Protein AF-0000000079268166 (afdb_homodimer)

pLDDT: mean 86.8, std 21.68, range [22.47, 98.69]

Foldseek 3Di:
DPPPPPPPPVVVCVVCVVLLVVVLVVVCVVCVVCNPVVVVSVVVCVVCSVVVVVVVVVVVVVVVVVVVVVD/DPPPPPPPPVVVCVVCVVLLVVVLVVVCVVCVVCNPVVVVSVVVCVVCSVVVVVVVVVVVVVVVVVVVVVD

Organism: Prunus dulcis (NCBI:txid3755)

Solvent-accessible surface area (backbone atoms only — not comparable to full-atom values): 8369 Å² total; per-residue (Å²): 133,75,75,70,66,70,78,83,68,60,75,48,46,65,68,28,49,63,55,53,54,51,51,52,52,49,48,36,69,73,40,61,90,48,61,85,40,63,69,58,50,51,52,51,43,71,74,41,44,69,64,50,49,54,50,51,52,53,52,52,50,51,51,35,53,53,34,54,76,71,108,134,76,74,70,66,70,78,84,69,59,73,48,48,65,66,30,49,64,55,53,53,51,50,53,51,50,50,36,68,74,39,62,90,47,61,83,40,62,68,59,50,51,53,51,42,72,75,41,45,67,64,50,48,54,49,51,52,52,52,52,50,52,52,36,53,52,35,53,75,70,106

Sequence (142 aa):
MGVSKPLSGCTNTEEVLPYIEQHMIHIKTAYPKFRKRTKWLQDKHNSTFIQWLRFKFKVNLRKTIMAYQKIMGVSKPLSGCTNTEEVLPYIEQHMIHIKTAYPKFRKRTKWLQDKHNSTFIQWLRFKFKVNLRKTIMAYQKI

Radius of gyration: 20.71 Å; Cα contacts (8 Å, |Δi|>4): 64; chains: 2; bounding box: 23×60×79 Å

Structure (mmCIF, N/CA/C/O backbone):
data_AF-0000000079268166-model_v1
#
loop_
_entity.id
_entity.type
_entity.pdbx_description
1 polymer Transposase
#
loop_
_atom_site.group_PDB
_atom_site.id
_atom_site.type_symbol
_atom_site.label_atom_id
_atom_site.label_alt_id
_atom_site.label_comp_id
_atom_site.label_asym_id
_atom_site.label_entity_id
_atom_site.label_seq_id
_atom_site.pdbx_PDB_ins_code
_atom_site.Cartn_x
_atom_site.Cartn_y
_atom_site.Cartn_z
_atom_site.occupancy
_atom_site.B_iso_or_equiv
_atom_site.auth_seq_id
_atom_site.auth_comp_id
_atom_site.auth_asym_id
_atom_site.auth_atom_id
_atom_site.pdbx_PDB_model_num
ATOM 1 N N . MET A 1 1 ? -3.932 -2.271 -42.031 1 22.84 1 MET A N 1
ATOM 2 C CA . MET A 1 1 ? -4.637 -2.461 -40.75 1 22.84 1 MET A CA 1
ATOM 3 C C . MET A 1 1 ? -3.686 -2.316 -39.562 1 22.84 1 MET A C 1
ATOM 5 O O . MET A 1 1 ? -2.709 -3.061 -39.469 1 22.84 1 MET A O 1
ATOM 9 N N . GLY A 1 2 ? -3.355 -1.126 -39.281 1 28.89 2 GLY A N 1
ATOM 10 C CA . GLY A 1 2 ? -2.307 -0.657 -38.375 1 28.89 2 GLY A CA 1
ATOM 11 C C . GLY A 1 2 ? -2.492 -1.117 -36.938 1 28.89 2 GLY A C 1
ATOM 12 O O . GLY A 1 2 ? -3.529 -0.858 -36.344 1 28.89 2 GLY A O 1
ATOM 13 N N . VAL A 1 3 ? -2.113 -2.342 -36.656 1 36.12 3 VAL A N 1
ATOM 14 C CA . VAL A 1 3 ? -2.127 -2.771 -35.25 1 36.12 3 VAL A CA 1
ATOM 15 C C . VAL A 1 3 ? -1.621 -1.642 -34.375 1 36.12 3 VAL A C 1
ATOM 17 O O . VAL A 1 3 ? -0.631 -0.98 -34.688 1 36.12 3 VAL A O 1
ATOM 20 N N . SER A 1 4 ? -2.498 -0.637 -34.156 1 32.31 4 SER A N 1
ATOM 21 C CA . SER A 1 4 ? -2.137 0.382 -33.156 1 32.31 4 SER A CA 1
ATOM 22 C C . SER A 1 4 ? -1.311 -0.211 -32.031 1 32.31 4 SER A C 1
ATOM 24 O O . SER A 1 4 ? -1.688 -1.23 -31.453 1 32.31 4 SER A O 1
ATOM 26 N N . LYS A 1 5 ? -0.014 -0.253 -32.219 1 35.94 5 LYS A N 1
ATOM 27 C CA . LYS A 1 5 ? 0.89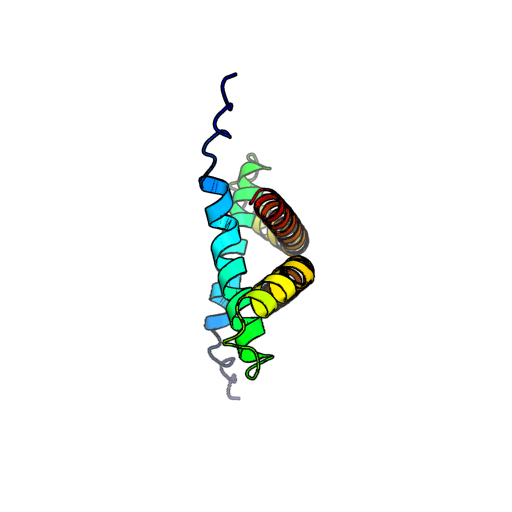5 -0.611 -31.125 1 35.94 5 LYS A CA 1
ATOM 28 C C . LYS A 1 5 ? 0.349 -0.15 -29.781 1 35.94 5 LYS A C 1
ATOM 30 O O . LYS A 1 5 ? -0.061 1.004 -29.641 1 35.94 5 LYS A O 1
ATOM 35 N N . PRO A 1 6 ? -0.385 -1.068 -29.047 1 40.97 6 PRO A N 1
ATOM 36 C CA . PRO A 1 6 ? -0.751 -0.482 -27.75 1 40.97 6 PRO A CA 1
ATOM 37 C C . PRO A 1 6 ? 0.258 0.558 -27.266 1 40.97 6 PRO A C 1
ATOM 39 O O . PRO A 1 6 ? 1.435 0.497 -27.641 1 40.97 6 PRO A O 1
ATOM 42 N N . LEU A 1 7 ? -0.022 1.842 -27.234 1 39.19 7 LEU A N 1
ATOM 43 C CA . LEU A 1 7 ? 0.763 2.838 -26.516 1 39.19 7 LEU A CA 1
ATOM 44 C C . LEU A 1 7 ? 1.718 2.168 -25.531 1 39.19 7 LEU A C 1
ATOM 46 O O . LEU A 1 7 ? 1.326 1.249 -24.812 1 39.19 7 LEU A O 1
ATOM 50 N N . SER A 1 8 ? 2.885 1.877 -25.781 1 40.88 8 SER A N 1
ATOM 51 C CA . SER A 1 8 ? 4.035 1.305 -25.094 1 40.88 8 SER A CA 1
ATOM 52 C C . SER A 1 8 ? 4.051 1.704 -23.625 1 40.88 8 SER A C 1
ATOM 54 O O . SER A 1 8 ? 4.816 2.584 -23.219 1 40.88 8 SER A O 1
ATOM 56 N N . GLY A 1 9 ? 3.076 2.088 -22.906 1 41.94 9 GLY A N 1
ATOM 57 C CA . GLY A 1 9 ? 2.852 2.438 -21.516 1 41.94 9 GLY A CA 1
ATOM 58 C C . GLY A 1 9 ? 3.529 1.488 -20.547 1 41.94 9 GLY A C 1
ATOM 59 O O . GLY A 1 9 ? 2.881 0.605 -19.984 1 41.94 9 GLY A O 1
ATOM 60 N N . CYS A 1 10 ? 4.676 1.176 -20.609 1 49.53 10 CYS A N 1
ATOM 61 C CA . CYS A 1 10 ? 5.715 0.498 -19.844 1 49.53 10 CYS A CA 1
ATOM 62 C C . CYS A 1 10 ? 5.699 0.94 -18.391 1 49.53 10 CYS A C 1
ATOM 64 O O . CYS A 1 10 ? 6.031 0.159 -17.5 1 49.53 10 CYS A O 1
ATOM 66 N N . THR A 1 11 ? 5.355 2.184 -18.016 1 55.31 11 THR A N 1
ATOM 67 C CA . THR A 1 11 ? 5.441 2.809 -16.703 1 55.31 11 THR A CA 1
ATOM 68 C C . THR A 1 11 ? 4.52 2.109 -15.711 1 55.31 11 THR A C 1
ATOM 70 O O . THR A 1 11 ? 4.875 1.932 -14.539 1 55.31 11 THR A O 1
ATOM 73 N N . ASN A 1 12 ? 3.377 1.486 -16.203 1 63.22 12 ASN A N 1
ATOM 74 C CA . ASN A 1 12 ? 2.391 0.881 -15.32 1 63.22 12 ASN A CA 1
ATOM 75 C C . ASN A 1 12 ? 2.783 -0.542 -14.938 1 63.22 12 ASN A C 1
ATOM 77 O O . ASN A 1 12 ? 2.488 -0.993 -13.828 1 63.22 12 ASN A O 1
ATOM 81 N N . THR A 1 13 ? 3.582 -1.085 -15.773 1 75.88 13 THR A N 1
ATOM 82 C CA . THR A 1 13 ? 4.02 -2.441 -15.461 1 75.88 13 THR A CA 1
ATOM 83 C C . THR A 1 13 ? 5.008 -2.438 -14.297 1 75.88 13 THR A C 1
ATOM 85 O O . THR A 1 13 ? 5.039 -3.375 -13.5 1 75.88 13 THR A O 1
ATOM 88 N N . GLU A 1 14 ? 5.699 -1.373 -14.242 1 85.81 14 GLU A N 1
ATOM 89 C CA . GLU A 1 14 ? 6.715 -1.27 -13.195 1 85.81 14 GLU A CA 1
ATOM 90 C C . GLU A 1 14 ? 6.086 -1.291 -11.812 1 85.81 14 GLU A C 1
ATOM 92 O O . GLU A 1 14 ? 6.707 -1.743 -10.844 1 85.81 14 GLU A O 1
ATOM 97 N N . GLU A 1 15 ? 4.867 -0.908 -11.68 1 86.12 15 GLU A N 1
ATOM 98 C CA . GLU A 1 15 ? 4.164 -0.84 -10.406 1 86.12 15 GLU A CA 1
ATOM 99 C C . GLU A 1 15 ? 3.707 -2.223 -9.953 1 86.12 15 GLU A C 1
ATOM 101 O O . GLU A 1 15 ? 3.639 -2.498 -8.75 1 86.12 15 GLU A O 1
ATOM 106 N N . VAL A 1 16 ? 3.463 -3.074 -10.914 1 95.25 16 VAL A N 1
ATOM 107 C CA . VAL A 1 16 ? 2.809 -4.328 -10.555 1 95.25 16 VAL A CA 1
ATOM 108 C C . VAL A 1 16 ? 3.824 -5.469 -10.586 1 95.25 16 VAL A C 1
ATOM 110 O O . VAL A 1 16 ? 3.656 -6.473 -9.891 1 95.25 16 VAL A O 1
ATOM 113 N N . LEU A 1 17 ? 4.902 -5.352 -11.273 1 95.44 17 LEU A N 1
ATOM 114 C CA . LEU A 1 17 ? 5.863 -6.422 -11.508 1 95.44 17 LEU A CA 1
ATOM 115 C C . LEU A 1 17 ? 6.395 -6.98 -10.188 1 95.44 17 LEU A C 1
ATOM 117 O O . LEU A 1 17 ? 6.449 -8.195 -10.008 1 95.44 17 LEU A O 1
ATOM 121 N N . PRO A 1 18 ? 6.75 -6.102 -9.242 1 96.06 18 PRO A N 1
ATOM 122 C CA . PRO A 1 18 ? 7.238 -6.648 -7.969 1 96.06 18 PRO A CA 1
ATOM 123 C C . PRO A 1 18 ? 6.203 -7.523 -7.27 1 96.06 18 PRO A C 1
ATOM 125 O O . PRO A 1 18 ? 6.562 -8.523 -6.633 1 96.06 18 PRO A O 1
ATOM 128 N N . TYR A 1 19 ? 5.039 -7.184 -7.414 1 97.19 19 TYR A N 1
ATOM 129 C CA . TYR A 1 19 ? 3.992 -7.953 -6.75 1 97.19 19 TYR A CA 1
ATOM 130 C C . TYR A 1 19 ? 3.764 -9.281 -7.461 1 97.19 19 TYR A C 1
ATOM 132 O O . TYR A 1 19 ? 3.467 -10.297 -6.816 1 97.19 19 TYR A O 1
ATOM 140 N N . ILE A 1 20 ? 3.891 -9.305 -8.734 1 97.5 20 ILE A N 1
ATOM 141 C CA . ILE A 1 20 ? 3.805 -10.547 -9.492 1 97.5 20 ILE A CA 1
ATOM 142 C C . ILE A 1 20 ? 4.91 -11.5 -9.039 1 97.5 20 ILE A C 1
ATOM 144 O O . ILE A 1 20 ? 4.648 -12.672 -8.758 1 97.5 20 ILE A O 1
ATOM 148 N N . GLU A 1 21 ? 6.039 -11.039 -8.922 1 97.62 21 GLU A N 1
ATOM 149 C CA . GLU A 1 21 ? 7.18 -11.852 -8.508 1 97.62 21 GLU A CA 1
ATOM 150 C C . GLU A 1 21 ? 6.996 -12.383 -7.086 1 97.62 21 GLU A C 1
ATOM 152 O O . GLU A 1 21 ? 7.227 -13.562 -6.824 1 97.62 21 GLU A O 1
ATOM 157 N N . GLN A 1 22 ? 6.547 -11.492 -6.207 1 98.19 22 GLN A N 1
ATOM 158 C CA . GLN A 1 22 ? 6.316 -11.891 -4.824 1 98.19 22 GLN A CA 1
ATOM 159 C C . GLN A 1 22 ? 5.25 -12.977 -4.734 1 98.19 22 GLN A C 1
ATOM 161 O O . GLN A 1 22 ? 5.383 -13.922 -3.951 1 98.19 22 GLN A O 1
ATOM 166 N N . HIS A 1 23 ? 4.188 -12.781 -5.492 1 98.56 23 HIS A N 1
ATOM 167 C CA . HIS A 1 23 ? 3.123 -13.773 -5.441 1 98.56 23 HIS A CA 1
ATOM 168 C C . HIS A 1 23 ? 3.592 -15.117 -5.988 1 98.56 23 HIS A C 1
ATOM 170 O O . HIS A 1 23 ? 3.252 -16.172 -5.441 1 98.56 23 HIS A O 1
ATOM 176 N N . MET A 1 24 ? 4.422 -15.141 -7.047 1 98.25 24 MET A N 1
ATOM 177 C CA . MET A 1 24 ? 4.98 -16.375 -7.586 1 98.25 24 MET A CA 1
ATOM 178 C C . MET A 1 24 ? 5.844 -17.094 -6.547 1 98.25 24 MET A C 1
ATOM 180 O O . MET A 1 24 ? 5.734 -18.297 -6.367 1 98.25 24 MET A O 1
ATOM 184 N N . ILE A 1 25 ? 6.664 -16.406 -5.844 1 98 25 ILE A N 1
ATOM 185 C CA . ILE A 1 25 ? 7.488 -16.969 -4.773 1 98 25 ILE A CA 1
ATOM 186 C C . ILE A 1 25 ? 6.59 -17.547 -3.688 1 98 25 ILE A C 1
ATOM 188 O O . ILE A 1 25 ? 6.852 -18.641 -3.182 1 98 25 ILE A O 1
ATOM 192 N N . HIS A 1 26 ? 5.559 -16.797 -3.34 1 98.38 26 HIS A N 1
ATOM 193 C CA . HIS A 1 26 ? 4.598 -17.25 -2.338 1 98.38 26 HIS A CA 1
ATOM 194 C C . HIS A 1 26 ? 3.986 -18.578 -2.729 1 98.38 26 HIS A C 1
ATOM 196 O O . HIS A 1 26 ? 3.916 -19.5 -1.907 1 98.38 26 HIS A O 1
ATOM 202 N N . ILE A 1 27 ? 3.545 -18.766 -3.982 1 98.56 27 ILE A N 1
ATOM 203 C CA . ILE A 1 27 ? 2.93 -20 -4.449 1 98.56 27 ILE A CA 1
ATOM 204 C C . ILE A 1 27 ? 3.943 -21.141 -4.371 1 98.56 27 ILE A C 1
ATOM 206 O O . ILE A 1 27 ? 3.643 -22.203 -3.844 1 98.56 27 ILE A O 1
ATOM 210 N N . LYS A 1 28 ? 5.172 -20.922 -4.82 1 98.19 28 LYS A N 1
ATOM 211 C CA . LYS A 1 28 ? 6.207 -21.953 -4.844 1 98.19 28 LYS A CA 1
ATOM 212 C C . LYS A 1 28 ? 6.574 -22.391 -3.43 1 98.19 28 LYS A C 1
ATOM 214 O O . LYS A 1 28 ? 6.898 -23.562 -3.205 1 98.19 28 LYS A O 1
ATOM 219 N N . THR A 1 29 ? 6.539 -21.484 -2.508 1 98 29 THR A N 1
ATOM 220 C CA . THR A 1 29 ? 6.84 -21.797 -1.112 1 98 29 THR A CA 1
ATOM 221 C C . THR A 1 29 ? 5.691 -22.562 -0.464 1 98 29 THR A C 1
ATOM 223 O O . THR A 1 29 ? 5.922 -23.484 0.311 1 98 29 THR A O 1
ATOM 226 N N . ALA A 1 30 ? 4.441 -22.203 -0.889 1 97.81 30 ALA A N 1
ATOM 227 C CA . ALA A 1 30 ? 3.254 -22.812 -0.294 1 97.81 30 ALA A CA 1
ATOM 228 C C . ALA A 1 30 ? 2.992 -24.203 -0.877 1 97.81 30 ALA A C 1
ATOM 230 O O . ALA A 1 30 ? 2.414 -25.062 -0.211 1 97.81 30 ALA A O 1
ATOM 231 N N . TYR A 1 31 ? 3.34 -24.406 -2.074 1 97.81 31 TYR A N 1
ATOM 232 C CA . TYR A 1 31 ? 3.104 -25.656 -2.768 1 97.81 31 TYR A CA 1
ATOM 233 C C . TYR A 1 31 ? 4.398 -26.203 -3.359 1 97.81 31 TYR A C 1
ATOM 235 O O . TYR A 1 31 ? 4.535 -26.297 -4.582 1 97.81 31 TYR A O 1
ATOM 243 N N . PRO A 1 32 ? 5.289 -26.734 -2.521 1 97.75 32 PRO A N 1
ATOM 244 C CA . PRO A 1 32 ? 6.629 -27.125 -2.969 1 97.75 32 PRO A CA 1
ATOM 245 C C . PRO A 1 32 ? 6.605 -28.297 -3.938 1 97.75 32 PRO A C 1
ATOM 247 O O . PRO A 1 32 ? 7.484 -28.422 -4.793 1 97.75 32 PRO A O 1
ATOM 250 N N . LYS A 1 33 ? 5.656 -29.094 -3.879 1 97.88 33 LYS A N 1
ATOM 251 C CA . LYS A 1 33 ? 5.547 -30.266 -4.746 1 97.88 33 LYS A CA 1
ATOM 252 C C . LYS A 1 33 ? 5.266 -29.859 -6.188 1 97.88 33 LYS A C 1
ATOM 254 O O . LYS A 1 33 ? 5.539 -30.625 -7.117 1 97.88 33 LYS A O 1
ATOM 259 N N . PHE A 1 34 ? 4.754 -28.672 -6.359 1 97.81 34 PHE A N 1
ATOM 260 C CA . PHE A 1 34 ? 4.324 -28.25 -7.688 1 97.81 34 PHE A CA 1
ATOM 261 C C . PHE A 1 34 ? 5.262 -27.188 -8.242 1 97.81 34 PHE A C 1
ATOM 263 O O . PHE A 1 34 ? 4.973 -26.578 -9.273 1 97.81 34 PHE A O 1
ATOM 270 N N . ARG A 1 35 ? 6.363 -26.922 -7.641 1 96 35 ARG A N 1
ATOM 271 C CA . ARG A 1 35 ? 7.23 -25.781 -7.941 1 96 35 ARG A CA 1
ATOM 272 C C . ARG A 1 35 ? 7.84 -25.922 -9.336 1 96 35 ARG A C 1
ATOM 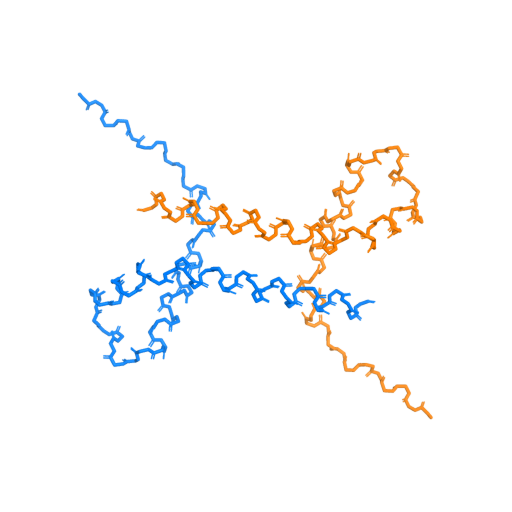274 O O . ARG A 1 35 ? 8.297 -24.922 -9.914 1 96 35 ARG A O 1
ATOM 281 N N . LYS A 1 36 ? 7.84 -27.156 -9.977 1 96.25 36 LYS A N 1
ATOM 282 C CA . LYS A 1 36 ? 8.422 -27.375 -11.297 1 96.25 36 LYS A CA 1
ATOM 283 C C . LYS A 1 36 ? 7.328 -27.484 -12.359 1 96.25 36 LYS A C 1
ATOM 285 O O . LYS A 1 36 ? 7.625 -27.594 -13.555 1 96.25 36 LYS A O 1
ATOM 290 N N . ARG A 1 37 ? 6.07 -27.406 -11.969 1 97.5 37 ARG A N 1
ATOM 291 C CA . ARG A 1 37 ? 4.941 -27.5 -12.891 1 97.5 37 ARG A CA 1
ATOM 292 C C . ARG A 1 37 ? 4.5 -26.125 -13.375 1 97.5 37 ARG A C 1
ATOM 294 O O . ARG A 1 37 ? 3.582 -25.531 -12.812 1 97.5 37 ARG A O 1
ATOM 301 N N . THR A 1 38 ? 5.008 -25.641 -14.422 1 96.31 38 THR A N 1
ATOM 302 C CA . THR A 1 38 ? 4.902 -24.281 -14.922 1 96.31 38 THR A CA 1
ATOM 303 C C . THR A 1 38 ? 3.449 -23.922 -15.211 1 96.31 38 THR A C 1
ATOM 305 O O . THR A 1 38 ? 2.977 -22.844 -14.82 1 96.31 38 THR A O 1
ATOM 308 N N . LYS A 1 39 ? 2.783 -24.797 -15.891 1 97.88 39 LYS A N 1
ATOM 309 C CA . LYS A 1 39 ? 1.396 -24.5 -16.234 1 97.88 39 LYS A CA 1
ATOM 310 C C . LYS A 1 39 ? 0.529 -24.391 -14.984 1 97.88 39 LYS A C 1
ATOM 312 O O . LYS A 1 39 ? -0.315 -23.5 -14.883 1 97.88 39 LYS A O 1
ATOM 317 N N . TRP A 1 40 ? 0.724 -25.281 -14.047 1 98.5 40 TRP A N 1
ATOM 318 C CA . TRP A 1 40 ? -0.017 -25.234 -12.797 1 98.5 40 TRP A CA 1
ATOM 319 C C . TRP A 1 40 ? 0.272 -23.922 -12.047 1 98.5 40 TRP A C 1
ATOM 321 O O . TRP A 1 40 ? -0.646 -23.281 -11.539 1 98.5 40 TRP A O 1
ATOM 331 N N . LEU A 1 41 ? 1.561 -23.578 -11.945 1 98.19 41 LEU A N 1
ATOM 332 C CA . LEU A 1 41 ? 1.976 -22.359 -11.258 1 98.19 41 LEU A CA 1
ATOM 333 C C . LEU A 1 41 ? 1.321 -21.125 -11.883 1 98.19 41 LEU A C 1
ATOM 335 O O . LEU A 1 41 ? 0.833 -20.25 -11.164 1 98.19 41 LEU A O 1
ATOM 339 N N . GLN A 1 42 ? 1.259 -21.062 -13.188 1 97.38 42 GLN A N 1
ATOM 340 C CA . GLN A 1 42 ? 0.667 -19.938 -13.891 1 97.38 42 GLN A CA 1
ATOM 341 C C . GLN A 1 42 ? -0.837 -19.859 -13.641 1 97.38 42 GLN A C 1
ATOM 343 O O . GLN A 1 42 ? -1.374 -18.781 -13.391 1 97.38 42 GLN A O 1
ATOM 348 N N . ASP A 1 43 ? -1.507 -21.016 -13.719 1 98.12 43 ASP A N 1
ATOM 349 C CA . ASP A 1 43 ? -2.943 -21.062 -13.469 1 98.12 43 ASP A CA 1
ATOM 350 C C . ASP A 1 43 ? -3.264 -20.656 -12.031 1 98.12 43 ASP A C 1
ATOM 352 O O . ASP A 1 43 ? -4.199 -19.875 -11.797 1 98.12 43 ASP A O 1
ATOM 356 N N . LYS A 1 44 ? -2.467 -21.188 -11.125 1 98.5 44 LYS A N 1
ATOM 357 C CA . LYS A 1 44 ? -2.648 -20.844 -9.719 1 98.5 44 LYS A CA 1
ATOM 358 C C . LYS A 1 44 ? -2.41 -19.344 -9.477 1 98.5 44 LYS A C 1
ATOM 360 O O . LYS A 1 44 ? -3.184 -18.703 -8.766 1 98.5 44 LYS A O 1
ATOM 365 N N . HIS A 1 45 ? -1.411 -18.797 -10.023 1 98.19 45 HIS A N 1
ATOM 366 C CA . HIS A 1 45 ? -1.121 -17.375 -9.945 1 98.19 45 HIS A CA 1
ATOM 367 C C . HIS A 1 45 ? -2.285 -16.547 -10.469 1 98.19 45 HIS A C 1
ATOM 369 O O . HIS A 1 45 ? -2.803 -15.672 -9.766 1 98.19 45 HIS A O 1
ATOM 375 N N . ASN A 1 46 ? -2.688 -16.828 -11.664 1 96.88 46 ASN A N 1
ATOM 376 C CA . ASN A 1 46 ? -3.73 -16.062 -12.336 1 96.88 46 ASN A CA 1
ATOM 377 C C . ASN A 1 46 ? -5.035 -16.078 -11.547 1 96.88 46 ASN A C 1
ATOM 379 O O . ASN A 1 46 ? -5.762 -15.078 -11.516 1 96.88 46 ASN A O 1
ATOM 383 N N . SER A 1 47 ? -5.277 -17.141 -10.914 1 97.9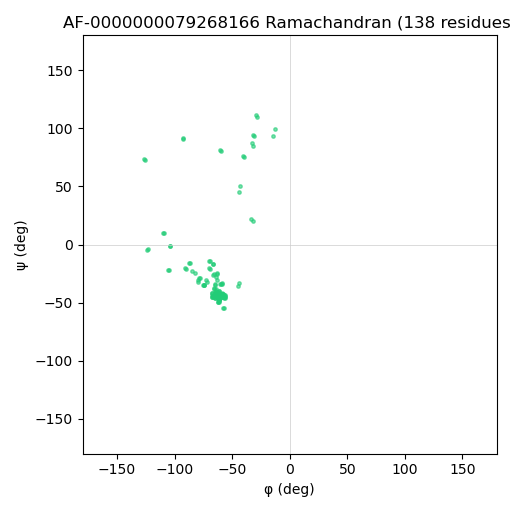4 47 SER A N 1
ATOM 384 C CA . SER A 1 47 ? -6.566 -17.281 -10.242 1 97.94 47 SER A CA 1
ATOM 385 C C . SER A 1 47 ? -6.531 -16.688 -8.844 1 97.94 47 SER A C 1
ATOM 387 O O . SER A 1 47 ? -7.578 -16.438 -8.242 1 97.94 47 SER A O 1
ATOM 389 N N . THR A 1 48 ? -5.309 -16.438 -8.297 1 98.56 48 THR A N 1
ATOM 390 C CA . THR A 1 48 ? -5.27 -16.062 -6.883 1 98.56 48 THR A CA 1
ATOM 391 C C . THR A 1 48 ? -4.574 -14.719 -6.695 1 98.56 48 THR A C 1
ATOM 393 O O . THR A 1 48 ? -4.617 -14.133 -5.609 1 98.56 48 THR A O 1
ATOM 396 N N . PHE A 1 49 ? -4.047 -14.125 -7.723 1 98.31 49 PHE A N 1
ATOM 397 C CA . PHE A 1 49 ? -3.184 -12.953 -7.602 1 98.31 49 PHE A CA 1
ATOM 398 C C . PHE A 1 49 ? -3.943 -11.781 -6.992 1 98.31 49 PHE A C 1
ATOM 400 O O . PHE A 1 49 ? -3.473 -11.156 -6.039 1 98.31 49 PHE A O 1
ATOM 407 N N . ILE A 1 50 ? -5.125 -11.477 -7.516 1 98.12 50 ILE A N 1
ATOM 408 C CA . ILE A 1 50 ? -5.859 -10.289 -7.086 1 98.12 50 ILE A CA 1
ATOM 409 C C . ILE A 1 50 ? -6.219 -10.406 -5.609 1 98.12 50 ILE A C 1
ATOM 411 O O . ILE A 1 50 ? -6.059 -9.453 -4.844 1 98.12 50 ILE A O 1
ATOM 415 N N . GLN A 1 51 ? -6.664 -11.594 -5.227 1 98.5 51 GLN A N 1
ATOM 416 C CA . GLN A 1 51 ? -7 -11.805 -3.822 1 98.5 51 GLN A CA 1
ATOM 417 C C . GLN A 1 51 ? -5.762 -11.688 -2.938 1 98.5 51 GLN A C 1
ATOM 419 O O . GLN A 1 51 ? -5.805 -11.07 -1.872 1 98.5 51 GLN A O 1
ATOM 424 N N . TRP A 1 52 ? -4.754 -12.211 -3.408 1 98.69 52 TRP A N 1
ATOM 425 C CA . TRP A 1 52 ? -3.5 -12.133 -2.67 1 98.69 52 TRP A CA 1
ATOM 426 C C . TRP A 1 52 ? -3.027 -10.688 -2.557 1 98.69 52 TRP A C 1
ATOM 428 O O . TRP A 1 52 ? -2.559 -10.258 -1.499 1 98.69 52 TRP A O 1
ATOM 438 N N . LEU A 1 53 ? -3.15 -9.977 -3.611 1 98.12 53 LEU A N 1
ATOM 439 C CA . LEU A 1 53 ? -2.752 -8.57 -3.621 1 98.12 53 LEU A CA 1
ATOM 440 C C . LEU A 1 53 ? -3.568 -7.77 -2.615 1 98.12 53 LEU A C 1
ATOM 442 O O . LEU A 1 53 ? -3.018 -6.957 -1.866 1 98.12 53 LEU A O 1
ATOM 446 N N . ARG A 1 54 ? -4.863 -7.926 -2.566 1 98.31 54 ARG A N 1
ATOM 447 C CA . ARG A 1 54 ? -5.734 -7.258 -1.609 1 98.31 54 ARG A CA 1
ATOM 448 C C . ARG A 1 54 ? -5.297 -7.539 -0.176 1 98.31 54 ARG A C 1
ATOM 450 O O . ARG A 1 54 ? -5.246 -6.629 0.654 1 98.31 54 ARG A O 1
ATOM 457 N N . PHE A 1 55 ? -5.023 -8.68 0.08 1 98.38 55 PHE A N 1
ATOM 458 C CA . PHE A 1 55 ? -4.582 -9.07 1.413 1 98.38 55 PHE A CA 1
ATOM 459 C C . PHE A 1 55 ? -3.246 -8.422 1.755 1 98.38 55 PHE A C 1
ATOM 461 O O . PHE A 1 55 ? -3.066 -7.906 2.857 1 98.38 55 PHE A O 1
ATOM 468 N N . LYS A 1 56 ? -2.381 -8.5 0.803 1 97.62 56 LYS A N 1
ATOM 469 C CA . LYS A 1 56 ? -1.067 -7.898 1.001 1 97.62 56 LYS A CA 1
ATOM 470 C C . LYS A 1 56 ? -1.193 -6.414 1.34 1 97.62 56 LYS A C 1
ATOM 472 O O . LYS A 1 56 ? -0.517 -5.918 2.244 1 97.62 56 LYS A O 1
ATOM 477 N N . PHE A 1 57 ? -2.041 -5.668 0.673 1 97.25 57 PHE A N 1
ATOM 478 C CA . PHE A 1 57 ? -2.252 -4.246 0.923 1 97.25 57 PHE A CA 1
ATOM 479 C C . PHE A 1 57 ? -2.9 -4.027 2.285 1 97.25 57 PHE A C 1
ATOM 481 O O . PHE A 1 57 ? -2.541 -3.094 3.006 1 97.25 57 PHE A O 1
ATOM 488 N N . LYS A 1 58 ? -3.84 -4.828 2.633 1 98.06 58 LYS A N 1
ATOM 489 C CA . LYS A 1 58 ? -4.508 -4.734 3.93 1 98.06 58 LYS A CA 1
ATOM 490 C C . LYS A 1 58 ? -3.512 -4.914 5.074 1 98.06 58 LYS A C 1
ATOM 492 O O . LYS A 1 58 ? -3.531 -4.152 6.043 1 98.06 58 LYS A O 1
ATOM 497 N N . VAL A 1 59 ? -2.607 -5.848 4.957 1 97.12 59 VAL A N 1
ATOM 498 C CA . VAL A 1 59 ? -1.61 -6.133 5.984 1 97.12 59 VAL A CA 1
ATOM 499 C C . VAL A 1 59 ? -0.632 -4.965 6.09 1 97.12 59 VAL A C 1
ATOM 501 O O . VAL A 1 59 ? -0.285 -4.535 7.195 1 97.12 59 VAL A O 1
ATOM 504 N N . ASN A 1 60 ? -0.185 -4.492 4.941 1 95.88 60 ASN A N 1
ATOM 505 C CA . ASN A 1 60 ? 0.745 -3.367 4.945 1 95.88 60 ASN A CA 1
ATOM 506 C C . ASN A 1 60 ? 0.12 -2.125 5.574 1 95.88 60 ASN A C 1
ATOM 508 O O . ASN A 1 60 ? 0.781 -1.405 6.324 1 95.88 60 ASN A O 1
ATOM 512 N N . LEU A 1 61 ? -1.16 -1.867 5.301 1 97.25 61 LEU A N 1
ATOM 513 C CA . LEU A 1 61 ? -1.875 -0.748 5.902 1 97.25 61 LEU A CA 1
ATOM 514 C C . LEU A 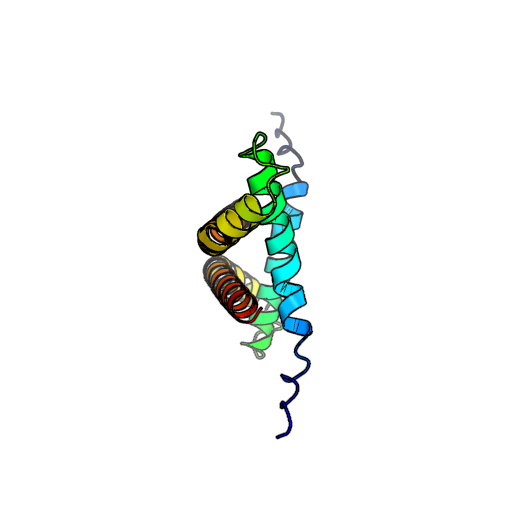1 61 ? -1.938 -0.899 7.422 1 97.25 61 LEU A C 1
ATOM 516 O O . LEU A 1 61 ? -1.627 0.041 8.156 1 97.25 61 LEU A O 1
ATOM 520 N N . ARG A 1 62 ? -2.312 -2.025 7.895 1 96.56 62 ARG A N 1
ATOM 521 C CA . ARG A 1 62 ? -2.414 -2.287 9.328 1 96.56 62 ARG A CA 1
ATOM 522 C C . ARG A 1 62 ? -1.069 -2.078 10.016 1 96.56 62 ARG A C 1
ATOM 524 O O . ARG A 1 62 ? -1.001 -1.455 11.078 1 96.56 62 ARG A O 1
ATOM 531 N N . LYS A 1 63 ? -0.056 -2.584 9.422 1 96.19 63 LYS A N 1
ATOM 532 C CA . LYS A 1 63 ? 1.282 -2.43 9.984 1 96.19 63 LYS A CA 1
ATOM 533 C C . LYS A 1 63 ? 1.675 -0.957 10.07 1 96.19 63 LYS A C 1
ATOM 535 O O . LYS A 1 63 ? 2.242 -0.52 11.078 1 96.19 63 LYS A O 1
ATOM 540 N N . THR A 1 64 ? 1.406 -0.29 8.977 1 95.75 64 THR A N 1
ATOM 541 C CA . THR A 1 64 ? 1.75 1.127 8.93 1 95.75 64 THR A CA 1
ATOM 542 C C . THR A 1 64 ? 0.97 1.909 9.984 1 95.75 64 THR A C 1
ATOM 544 O O . THR A 1 64 ? 1.533 2.758 10.68 1 95.75 64 THR A O 1
ATOM 547 N N . ILE A 1 65 ? -0.317 1.622 10.172 1 96.44 65 ILE A N 1
ATOM 548 C CA . ILE A 1 65 ? -1.145 2.287 11.18 1 96.44 65 ILE A CA 1
ATOM 549 C C . ILE A 1 65 ? -0.618 1.969 12.578 1 96.44 65 ILE A C 1
ATOM 551 O O . ILE A 1 65 ? -0.514 2.859 13.422 1 96.44 65 ILE A O 1
ATOM 555 N N . MET A 1 66 ? -0.207 0.811 12.773 1 96.44 66 MET A N 1
ATOM 556 C CA . MET A 1 66 ? 0.321 0.4 14.07 1 96.44 66 MET A CA 1
ATOM 557 C C . MET A 1 66 ? 1.631 1.118 14.375 1 96.44 66 MET A C 1
ATOM 559 O O . MET A 1 66 ? 1.861 1.539 15.508 1 96.44 66 MET A O 1
ATOM 563 N N . ALA A 1 67 ? 2.465 1.179 13.375 1 94.88 67 ALA A N 1
ATOM 564 C CA . ALA A 1 67 ? 3.727 1.897 13.531 1 94.88 67 ALA A CA 1
ATOM 565 C C . ALA A 1 67 ? 3.482 3.357 13.906 1 94.88 67 ALA A C 1
ATOM 567 O O . ALA A 1 67 ? 4.176 3.908 14.766 1 94.88 67 ALA A O 1
ATOM 568 N N . TYR A 1 68 ? 2.525 3.961 13.266 1 94 68 TYR A N 1
ATOM 569 C CA . TYR A 1 68 ? 2.178 5.355 13.523 1 94 68 TYR A CA 1
ATOM 570 C C . TYR A 1 68 ? 1.709 5.547 14.961 1 94 68 TYR A C 1
ATOM 572 O O . TYR A 1 68 ? 2.078 6.527 15.609 1 94 68 TYR A O 1
ATOM 580 N N . GLN A 1 69 ? 0.931 4.656 15.484 1 93.44 69 GLN A N 1
ATOM 581 C CA . GLN A 1 69 ? 0.365 4.773 16.828 1 93.44 69 GLN A CA 1
ATOM 582 C C . GLN A 1 69 ? 1.443 4.609 17.891 1 93.44 69 GLN A C 1
ATOM 584 O O . GLN A 1 69 ? 1.259 5.031 19.047 1 93.44 69 GLN A O 1
ATOM 589 N N . LYS A 1 70 ? 2.547 4.137 17.484 1 90.88 70 LYS A N 1
ATOM 590 C CA . LYS A 1 70 ? 3.635 3.926 18.438 1 90.88 70 LYS A CA 1
ATOM 591 C C . LYS A 1 70 ? 4.527 5.16 18.531 1 90.88 70 LYS A C 1
ATOM 593 O O . LYS A 1 70 ? 5.297 5.297 19.484 1 90.88 70 LYS A O 1
ATOM 598 N N . ILE A 1 71 ? 4.477 5.977 17.547 1 83.12 71 ILE A N 1
ATOM 599 C CA . ILE A 1 71 ? 5.316 7.172 17.547 1 83.12 71 ILE A CA 1
ATOM 600 C C . ILE A 1 71 ? 4.586 8.312 18.266 1 83.12 71 ILE A C 1
ATOM 602 O O . ILE A 1 71 ? 5.203 9.078 19.016 1 83.12 71 ILE A O 1
ATOM 606 N N . MET B 1 1 ? 14.617 3.113 39.094 1 22.47 1 MET B N 1
ATOM 607 C CA . MET B 1 1 ? 13.398 3.01 38.281 1 22.47 1 MET B CA 1
ATOM 608 C C . MET B 1 1 ? 13.727 3.068 36.781 1 22.47 1 MET B C 1
ATOM 610 O O . MET B 1 1 ? 14.273 4.059 36.312 1 22.47 1 MET B O 1
ATOM 614 N N . GLY B 1 2 ? 14.234 2.01 36.281 1 28.25 2 GLY B N 1
ATOM 615 C CA . GLY B 1 2 ? 14.859 1.808 35 1 28.25 2 GLY B CA 1
ATOM 616 C C . GLY B 1 2 ? 13.922 2.1 33.844 1 28.25 2 GLY B C 1
ATOM 617 O O . GLY B 1 2 ? 12.836 1.524 33.75 1 28.25 2 GLY B O 1
ATOM 618 N N . VAL B 1 3 ? 13.781 3.361 33.5 1 35.75 3 VAL B N 1
ATOM 619 C CA . VAL B 1 3 ? 13.016 3.68 32.281 1 35.75 3 VAL B CA 1
ATOM 620 C C . VAL B 1 3 ? 13.344 2.676 31.188 1 35.75 3 VAL B C 1
ATOM 622 O O . VAL B 1 3 ? 14.508 2.373 30.938 1 35.75 3 VAL B O 1
ATOM 625 N N . SER B 1 4 ? 12.789 1.457 31.328 1 32.12 4 SER B N 1
ATOM 626 C CA . SER B 1 4 ? 12.938 0.506 30.234 1 32.12 4 SER B CA 1
ATOM 627 C C . SER B 1 4 ? 12.977 1.217 28.875 1 32.12 4 SER B C 1
ATOM 629 O O . SER B 1 4 ? 12.109 2.037 28.578 1 32.12 4 SER B O 1
ATOM 631 N N . LYS B 1 5 ? 14.156 1.658 28.5 1 35.44 5 LYS B N 1
ATOM 632 C CA . LYS B 1 5 ? 14.344 2.166 27.141 1 35.44 5 LYS B CA 1
ATOM 633 C C . LYS B 1 5 ? 13.422 1.451 26.156 1 35.44 5 LYS B C 1
ATOM 635 O O . LYS B 1 5 ? 13.367 0.22 26.125 1 35.44 5 LYS B O 1
ATOM 640 N N . PRO B 1 6 ? 12.195 2.053 25.891 1 40.56 6 PRO B N 1
ATOM 641 C CA . PRO B 1 6 ? 11.477 1.272 24.891 1 40.56 6 PRO B CA 1
ATOM 642 C C . PRO B 1 6 ? 12.414 0.525 23.938 1 40.56 6 PRO B C 1
ATOM 644 O O . PRO B 1 6 ? 13.547 0.951 23.734 1 40.56 6 PRO B O 1
ATOM 647 N N . LEU B 1 7 ? 12.508 -0.79 23.953 1 38.78 7 LEU B N 1
ATOM 648 C CA . LEU B 1 7 ? 13.133 -1.586 22.891 1 38.78 7 LEU B CA 1
ATOM 649 C C . LEU B 1 7 ? 13.367 -0.745 21.641 1 38.78 7 LEU B C 1
ATOM 651 O O . LEU B 1 7 ? 12.516 0.056 21.266 1 38.78 7 LEU B O 1
ATOM 655 N N . SER B 1 8 ? 14.461 -0.242 21.344 1 40.81 8 SER B N 1
ATOM 656 C CA . SER B 1 8 ? 15.062 0.545 20.281 1 40.81 8 SER B CA 1
ATOM 657 C C . SER B 1 8 ? 14.43 0.22 18.938 1 40.81 8 SER B C 1
ATOM 659 O O . SER B 1 8 ? 15.023 -0.482 18.109 1 40.81 8 SER B O 1
ATOM 661 N N . GLY B 1 9 ? 13.312 -0.321 18.703 1 42.06 9 GLY B N 1
ATOM 662 C CA . GLY B 1 9 ? 12.469 -0.707 17.578 1 42.06 9 GLY B CA 1
ATOM 663 C C . GLY B 1 9 ? 12.383 0.359 16.5 1 42.06 9 GLY B C 1
ATOM 664 O O . GLY B 1 9 ? 11.391 1.089 16.422 1 42.06 9 GLY B O 1
ATOM 665 N N . CYS B 1 10 ? 13.305 0.958 16.078 1 49.34 10 CYS B N 1
ATOM 666 C CA . CYS B 1 10 ? 13.68 1.861 14.992 1 49.34 10 CYS B CA 1
ATOM 667 C C . CYS B 1 10 ? 13.125 1.373 13.656 1 49.34 10 CYS B C 1
ATOM 669 O O . CYS B 1 10 ? 12.75 2.178 12.805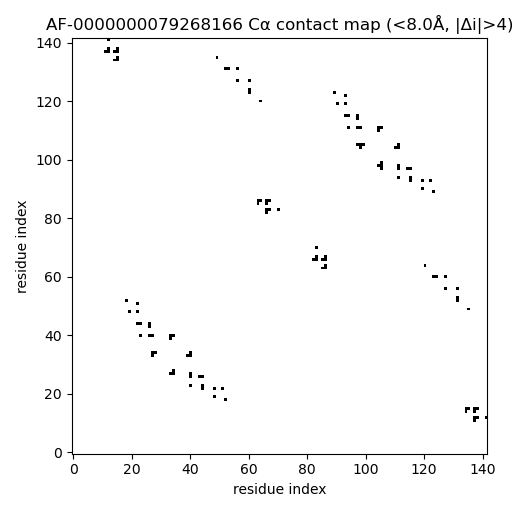 1 49.34 10 CYS B O 1
ATOM 671 N N . THR B 1 11 ? 13.039 0.053 13.359 1 55.06 11 THR B N 1
ATOM 672 C CA . THR B 1 11 ? 12.711 -0.601 12.102 1 55.06 11 THR B CA 1
ATOM 673 C C . THR B 1 11 ? 11.281 -0.268 11.672 1 55.06 11 THR B C 1
ATOM 675 O O . THR B 1 11 ? 11.016 -0.057 10.492 1 55.06 11 THR B O 1
ATOM 678 N N . ASN B 1 12 ? 10.344 -0.026 12.688 1 63.12 12 ASN B N 1
ATOM 679 C CA . ASN B 1 12 ? 8.938 0.219 12.383 1 63.12 12 ASN B CA 1
ATOM 680 C C . ASN B 1 12 ? 8.695 1.673 11.984 1 63.12 12 ASN B C 1
ATOM 682 O O . ASN B 1 12 ? 7.836 1.957 11.148 1 63.12 12 ASN B O 1
ATOM 686 N N . THR B 1 13 ? 9.578 2.477 12.445 1 75.75 13 THR B N 1
ATOM 687 C CA . THR B 1 13 ? 9.422 3.883 12.094 1 75.75 13 THR B CA 1
ATOM 688 C C . THR B 1 13 ? 9.758 4.109 10.617 1 75.75 13 THR B C 1
ATOM 690 O O . THR B 1 13 ? 9.141 4.941 9.961 1 75.75 13 THR B O 1
ATOM 693 N N . GLU B 1 14 ? 10.664 3.303 10.188 1 85.69 14 GLU B N 1
ATOM 694 C CA . GLU B 1 14 ? 11.102 3.447 8.805 1 85.69 14 GLU B CA 1
ATOM 695 C C . GLU B 1 14 ? 9.961 3.176 7.832 1 85.69 14 GLU B C 1
ATOM 697 O O . GLU B 1 14 ? 9.93 3.725 6.73 1 85.69 14 GLU B O 1
ATOM 702 N N . GLU B 1 15 ? 9 2.441 8.227 1 86.06 15 GLU B N 1
ATOM 703 C CA . GLU B 1 15 ? 7.879 2.068 7.375 1 86.06 15 GLU B CA 1
ATOM 704 C C . GLU B 1 15 ? 6.867 3.207 7.262 1 86.06 15 GLU B C 1
ATOM 706 O O . GLU B 1 15 ? 6.207 3.359 6.234 1 86.06 15 GLU B O 1
ATOM 711 N N . VAL B 1 16 ? 6.812 4.004 8.289 1 95.25 16 VAL B N 1
ATOM 712 C CA . VAL B 1 16 ? 5.715 4.965 8.328 1 95.25 16 VAL B CA 1
ATOM 713 C C . VAL B 1 16 ? 6.238 6.359 7.992 1 95.25 16 VAL B C 1
ATOM 715 O O . VAL B 1 16 ? 5.488 7.215 7.512 1 95.25 16 VAL B O 1
ATOM 718 N N . LEU B 1 17 ? 7.488 6.629 8.148 1 95.44 17 LEU B N 1
ATOM 719 C CA . LEU B 1 17 ? 8.078 7.957 8.016 1 95.44 17 LEU B CA 1
ATOM 720 C C . LEU B 1 17 ? 7.785 8.547 6.645 1 95.44 17 LEU B C 1
ATOM 722 O O . LEU B 1 17 ? 7.379 9.711 6.535 1 95.44 17 LEU B O 1
ATOM 726 N N . PRO B 1 18 ? 7.945 7.762 5.559 1 96.06 18 PRO B N 1
ATOM 727 C CA . PRO B 1 18 ? 7.637 8.336 4.246 1 96.06 18 PRO B CA 1
ATOM 728 C C . PRO B 1 18 ? 6.188 8.797 4.129 1 96.06 18 PRO B C 1
ATOM 730 O O . PRO B 1 18 ? 5.91 9.805 3.469 1 96.06 18 PRO B O 1
ATOM 733 N N . TYR B 1 19 ? 5.371 8.133 4.746 1 97.19 19 TYR B N 1
ATOM 734 C CA . TYR B 1 19 ? 3.959 8.5 4.664 1 97.19 19 TYR B CA 1
ATOM 735 C C . TYR B 1 19 ? 3.664 9.742 5.496 1 97.19 19 TYR B C 1
ATOM 737 O O . TYR B 1 19 ? 2.826 10.562 5.117 1 97.19 19 TYR B O 1
ATOM 745 N N . ILE B 1 20 ? 4.324 9.891 6.59 1 97.5 20 ILE B N 1
ATOM 746 C CA . ILE B 1 20 ? 4.199 11.102 7.391 1 97.5 20 ILE B CA 1
ATOM 747 C C . ILE B 1 20 ? 4.648 12.312 6.574 1 97.5 20 ILE B C 1
ATOM 749 O O . ILE B 1 20 ? 3.947 13.32 6.52 1 97.5 20 ILE B O 1
ATOM 753 N N . GLU B 1 21 ? 5.688 12.203 5.945 1 97.56 21 GLU B N 1
ATOM 754 C CA . GLU B 1 21 ? 6.23 13.289 5.137 1 97.56 21 GLU B CA 1
ATOM 755 C C . GLU B 1 21 ? 5.297 13.633 3.979 1 97.56 21 GLU B C 1
ATOM 757 O O . GLU B 1 21 ? 5.023 14.812 3.725 1 97.56 21 GLU B O 1
ATOM 762 N N . GLN B 1 22 ? 4.789 12.594 3.33 1 98.19 22 GLN B N 1
ATOM 763 C CA . GLN B 1 22 ? 3.869 12.805 2.219 1 98.19 22 GLN B CA 1
ATOM 764 C C . GLN B 1 22 ? 2.596 13.508 2.684 1 98.19 22 GLN B C 1
ATOM 766 O O . GLN B 1 22 ? 2.078 14.391 1.992 1 98.19 22 GLN B O 1
ATOM 771 N N . HIS B 1 23 ? 2.1 13.062 3.805 1 98.56 23 HIS B N 1
ATOM 772 C CA . HIS B 1 23 ? 0.871 13.672 4.297 1 98.56 23 HIS B CA 1
ATOM 773 C C . HIS B 1 23 ? 1.1 15.133 4.684 1 98.56 23 HIS B C 1
ATOM 775 O O . HIS B 1 23 ? 0.253 15.992 4.422 1 98.56 23 HIS B O 1
ATOM 781 N N . MET B 1 24 ? 2.262 15.484 5.281 1 98.25 24 MET B N 1
ATOM 782 C CA . MET B 1 24 ? 2.592 16.875 5.617 1 98.25 24 MET B CA 1
ATOM 783 C C . MET B 1 24 ? 2.658 17.734 4.359 1 98.25 24 MET B C 1
ATOM 785 O O . MET B 1 24 ? 2.127 18.844 4.336 1 98.25 24 MET B O 1
ATOM 789 N N . ILE B 1 25 ? 3.244 17.281 3.316 1 98 25 ILE B N 1
ATOM 790 C CA . ILE B 1 25 ? 3.305 17.984 2.037 1 98 25 ILE B CA 1
ATOM 791 C C . ILE B 1 25 ? 1.892 18.188 1.496 1 98 25 ILE B C 1
ATOM 793 O O . ILE B 1 25 ? 1.562 19.266 1.006 1 98 25 ILE B O 1
ATOM 797 N N . HIS B 1 26 ? 1.104 17.141 1.581 1 98.38 26 HIS B N 1
ATOM 798 C CA . HIS B 1 26 ? -0.284 17.203 1.137 1 98.38 26 HIS B CA 1
ATOM 799 C C . HIS B 1 26 ? -1.039 18.312 1.852 1 98.38 26 HIS B C 1
ATOM 801 O O . HIS B 1 26 ? -1.736 19.109 1.214 1 98.38 26 HIS B O 1
ATOM 807 N N . ILE B 1 27 ? -0.912 18.438 3.188 1 98.56 27 ILE B N 1
ATOM 808 C CA . ILE B 1 27 ? -1.604 19.453 3.965 1 98.56 27 ILE B CA 1
ATOM 809 C C . ILE B 1 27 ? -1.126 20.844 3.535 1 98.56 27 ILE B C 1
ATOM 811 O O . ILE B 1 27 ? -1.938 21.734 3.273 1 98.56 27 ILE B O 1
ATOM 815 N N . LYS B 1 28 ? 0.165 21.047 3.373 1 98.12 28 LYS B N 1
ATOM 816 C CA . LYS B 1 28 ? 0.741 22.328 3.016 1 98.12 28 LYS B CA 1
ATOM 817 C C . LYS B 1 28 ? 0.297 22.766 1.621 1 98.12 28 LYS B C 1
ATOM 819 O O . LYS B 1 28 ? 0.119 23.969 1.363 1 98.12 28 LYS B O 1
ATOM 824 N N . THR B 1 29 ? 0.137 21.828 0.751 1 98 29 THR B N 1
ATOM 825 C CA . THR B 1 29 ? -0.313 22.109 -0.608 1 98 29 THR B CA 1
ATOM 826 C C . THR B 1 29 ? -1.802 22.438 -0.628 1 98 29 THR B C 1
ATOM 828 O O . THR B 1 29 ? -2.232 23.344 -1.349 1 98 29 THR B O 1
ATOM 831 N N . ALA B 1 30 ? -2.562 21.766 0.255 1 97.75 30 ALA B N 1
ATOM 832 C CA . ALA B 1 30 ? -4.016 21.922 0.284 1 97.75 30 ALA B CA 1
ATOM 833 C C . ALA B 1 30 ? -4.406 23.203 1.021 1 97.75 30 ALA B C 1
ATOM 835 O O . ALA B 1 30 ? -5.449 23.797 0.735 1 97.75 30 ALA B O 1
ATOM 836 N N . TYR B 1 31 ? -3.65 23.578 1.974 1 97.81 31 TYR B N 1
ATOM 837 C CA . TYR B 1 31 ? -3.934 24.75 2.787 1 97.81 31 TYR B CA 1
ATOM 838 C C . TYR B 1 31 ? -2.748 25.719 2.795 1 97.81 31 TYR B C 1
ATOM 840 O O . TYR B 1 31 ? -2.121 25.922 3.834 1 97.81 31 TYR B O 1
ATOM 848 N N . PRO B 1 32 ? -2.527 26.406 1.678 1 97.75 32 PRO B N 1
ATOM 849 C CA . PRO B 1 32 ? -1.319 27.219 1.521 1 97.75 32 PRO B CA 1
ATOM 850 C C . PRO B 1 32 ? -1.277 28.406 2.484 1 97.75 32 PRO B C 1
ATOM 852 O O . PRO B 1 32 ? -0.194 28.844 2.873 1 97.75 32 PRO B O 1
ATOM 855 N N . LYS B 1 33 ? -2.346 28.859 2.914 1 97.94 33 LYS B N 1
ATOM 856 C CA . LYS B 1 33 ? -2.418 30 3.822 1 97.94 33 LYS B CA 1
ATOM 857 C C . LYS B 1 33 ? -1.905 29.641 5.211 1 97.94 33 LYS B C 1
ATOM 859 O O . LYS B 1 33 ? -1.508 30.516 5.984 1 97.94 33 LYS B O 1
ATOM 864 N N . PHE B 1 34 ? -1.887 28.375 5.496 1 97.81 34 PHE B N 1
ATOM 865 C CA . PHE B 1 34 ? -1.543 27.938 6.844 1 97.81 34 PHE B CA 1
ATOM 866 C C . PHE B 1 34 ? -0.184 27.25 6.855 1 97.81 34 PHE B C 1
ATOM 868 O O . PHE B 1 34 ? 0.202 26.641 7.859 1 97.81 34 PHE B O 1
ATOM 875 N N . ARG B 1 35 ? 0.564 27.297 5.812 1 95.94 35 ARG B N 1
ATOM 876 C CA . ARG B 1 35 ? 1.772 26.5 5.621 1 95.94 35 ARG B CA 1
ATOM 877 C C . ARG B 1 35 ? 2.855 26.906 6.617 1 95.94 35 ARG B C 1
ATOM 879 O O . ARG B 1 35 ? 3.791 26.141 6.867 1 95.94 35 ARG B O 1
ATOM 886 N N . LYS B 1 36 ? 2.746 28.125 7.285 1 96.19 36 LYS B N 1
ATOM 887 C CA . LYS B 1 36 ? 3.752 28.578 8.242 1 96.19 36 LYS B CA 1
ATOM 888 C C . LYS B 1 36 ? 3.26 28.422 9.672 1 96.19 36 LYS B C 1
ATOM 890 O O . LYS B 1 36 ? 4 28.703 10.625 1 96.19 36 LYS B O 1
ATOM 895 N N . ARG B 1 37 ? 2.043 27.953 9.867 1 97.44 37 ARG B N 1
ATOM 896 C CA . ARG B 1 37 ? 1.458 27.781 11.195 1 97.44 37 ARG B CA 1
ATOM 897 C C . ARG B 1 37 ? 1.711 26.375 11.719 1 97.44 37 ARG B C 1
ATOM 899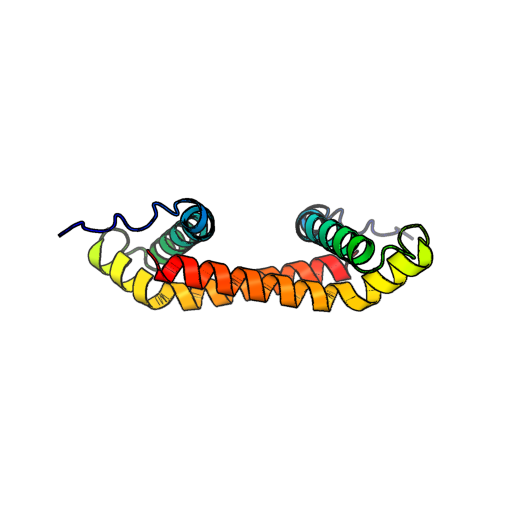 O O . ARG B 1 37 ? 0.869 25.484 11.57 1 97.44 37 ARG B O 1
ATOM 906 N N . THR B 1 38 ? 2.744 26.141 12.414 1 96.25 38 THR B N 1
ATOM 907 C CA . THR B 1 38 ? 3.287 24.844 12.805 1 96.25 38 THR B CA 1
ATOM 908 C C . THR B 1 38 ? 2.293 24.078 13.68 1 96.25 38 THR B C 1
ATOM 910 O O . THR B 1 38 ? 2.047 22.891 13.453 1 96.25 38 THR B O 1
ATOM 913 N N . LYS B 1 39 ? 1.764 24.75 14.633 1 97.88 39 LYS B N 1
ATOM 914 C CA . LYS B 1 39 ? 0.826 24.078 15.523 1 97.88 39 LYS B CA 1
ATOM 915 C C . LYS B 1 39 ? -0.419 23.625 14.766 1 97.88 39 LYS B C 1
ATOM 917 O O . LYS B 1 39 ? -0.905 22.5 14.984 1 97.88 39 LYS B O 1
ATOM 922 N N . TRP B 1 40 ? -0.928 24.469 13.906 1 98.44 40 TRP B N 1
ATOM 923 C CA . TRP B 1 40 ? -2.088 24.109 13.102 1 98.44 40 TRP B CA 1
ATOM 924 C C . TRP B 1 40 ? -1.774 22.906 12.211 1 98.44 40 TRP B C 1
ATOM 926 O O . TRP B 1 40 ? -2.576 21.969 12.109 1 98.44 40 TRP B O 1
ATOM 936 N N . LEU B 1 41 ? -0.619 22.953 11.531 1 98.19 41 LEU B N 1
ATOM 937 C CA . LEU B 1 41 ? -0.196 21.875 10.648 1 98.19 41 LEU B CA 1
ATOM 938 C C . LEU B 1 41 ? -0.108 20.547 11.398 1 98.19 41 LEU B C 1
ATOM 940 O O . LEU B 1 41 ? -0.567 19.516 10.906 1 98.19 41 LEU B O 1
ATOM 944 N N . GLN B 1 42 ? 0.436 20.562 12.594 1 97.31 42 GLN B N 1
ATOM 945 C CA . GLN B 1 42 ? 0.584 19.359 13.406 1 97.31 42 GLN B CA 1
ATOM 946 C C . GLN B 1 42 ? -0.775 18.812 13.828 1 97.31 42 GLN B C 1
ATOM 948 O O . GLN B 1 42 ? -1.013 17.594 13.766 1 97.31 42 GLN B O 1
ATOM 953 N N . ASP B 1 43 ? -1.655 19.734 14.273 1 98.12 43 ASP B N 1
ATOM 954 C CA . ASP B 1 43 ? -2.998 19.328 14.672 1 98.12 43 ASP B CA 1
ATOM 955 C C . ASP B 1 43 ? -3.766 18.734 13.492 1 98.12 43 ASP B C 1
ATOM 957 O O . ASP B 1 43 ? -4.426 17.703 13.633 1 98.12 43 ASP B O 1
ATOM 961 N N . LYS B 1 44 ? -3.646 19.391 12.359 1 98.5 44 LYS B N 1
ATOM 962 C CA . LYS B 1 44 ? -4.309 18.922 11.148 1 98.5 44 LYS B CA 1
ATOM 963 C C . LYS B 1 44 ? -3.76 17.562 10.727 1 98.5 44 LYS B C 1
ATOM 965 O O . LYS B 1 44 ? -4.527 16.656 10.383 1 98.5 44 LYS B O 1
ATOM 970 N N . HIS B 1 45 ? -2.506 17.391 10.758 1 98.19 45 HIS B N 1
ATOM 971 C CA . HIS B 1 45 ? -1.866 16.109 10.453 1 98.19 45 HIS B CA 1
ATOM 972 C C . HIS B 1 45 ? -2.377 15 11.375 1 98.19 45 HIS B C 1
ATOM 974 O O . HIS B 1 45 ? -2.855 13.969 10.906 1 98.19 45 HIS B O 1
ATOM 980 N N . ASN B 1 46 ? -2.283 15.234 12.648 1 96.88 46 ASN B N 1
ATOM 981 C CA . ASN B 1 46 ? -2.648 14.234 13.648 1 96.88 46 ASN B CA 1
ATOM 982 C C . ASN B 1 46 ? -4.102 13.797 13.5 1 96.88 46 ASN B C 1
ATOM 984 O O . ASN B 1 46 ? -4.43 12.625 13.719 1 96.88 46 ASN B O 1
ATOM 988 N N . SER B 1 47 ? -4.91 14.688 13.094 1 97.94 47 SER B N 1
ATOM 989 C CA . SER B 1 47 ? -6.336 14.383 13.062 1 97.94 47 SER B CA 1
ATOM 990 C C . SER B 1 47 ? -6.73 13.727 11.742 1 97.94 47 SER B C 1
ATOM 992 O O . SER B 1 47 ? -7.801 13.133 11.633 1 97.94 47 SER B O 1
ATOM 994 N N . THR B 1 48 ? -5.855 13.828 10.711 1 98.56 48 THR B N 1
ATOM 995 C CA . THR B 1 48 ? -6.32 13.391 9.398 1 98.56 48 THR B CA 1
ATOM 996 C C . THR B 1 48 ? -5.398 12.32 8.828 1 98.56 48 THR B C 1
ATOM 998 O O . THR B 1 48 ? -5.734 11.672 7.832 1 98.56 48 THR B O 1
ATOM 1001 N N . PHE B 1 49 ? -4.32 11.992 9.477 1 98.31 49 PHE B N 1
ATOM 1002 C CA . PHE B 1 49 ? -3.285 11.133 8.906 1 98.31 49 PHE B CA 1
ATOM 1003 C C . PHE B 1 49 ? -3.836 9.75 8.609 1 98.31 49 PHE B C 1
ATOM 1005 O O . PHE B 1 49 ? -3.662 9.234 7.5 1 98.31 49 PHE B O 1
ATOM 1012 N N . ILE B 1 50 ? -4.508 9.141 9.562 1 98.19 50 ILE B N 1
ATOM 1013 C CA . ILE B 1 50 ? -4.953 7.758 9.406 1 98.19 50 ILE B CA 1
ATOM 1014 C C . ILE B 1 50 ? -5.93 7.656 8.242 1 98.19 50 ILE B C 1
ATOM 1016 O O . ILE B 1 50 ? -5.832 6.746 7.41 1 98.19 50 ILE B O 1
ATOM 1020 N N . GLN B 1 51 ? -6.855 8.602 8.18 1 98.5 51 GLN B N 1
ATOM 1021 C CA . GLN B 1 51 ? -7.812 8.602 7.078 1 98.5 51 GLN B CA 1
ATOM 1022 C C . GLN B 1 51 ? -7.109 8.812 5.738 1 98.5 51 GLN B C 1
ATOM 1024 O O . GLN B 1 51 ? -7.422 8.141 4.754 1 98.5 51 GLN B O 1
ATOM 1029 N N . TRP B 1 52 ? -6.207 9.664 5.754 1 98.69 52 TRP B N 1
ATOM 1030 C CA . TRP B 1 52 ? -5.438 9.922 4.543 1 98.69 52 TRP B CA 1
ATOM 1031 C C . TRP B 1 52 ? -4.645 8.68 4.133 1 98.69 52 TRP B C 1
ATOM 1033 O O . TRP B 1 52 ? -4.574 8.352 2.945 1 98.69 52 TRP B O 1
ATOM 1043 N N . LEU B 1 53 ? -4.078 8.031 5.086 1 98.19 53 LEU B N 1
ATOM 1044 C CA . LEU B 1 53 ? -3.311 6.824 4.82 1 98.19 53 LEU B CA 1
ATOM 1045 C C . LEU B 1 53 ? -4.195 5.742 4.211 1 98.19 53 LEU B C 1
ATOM 1047 O O . LEU B 1 53 ? -3.805 5.09 3.238 1 98.19 53 LEU B O 1
ATOM 1051 N N . ARG B 1 54 ? -5.355 5.504 4.738 1 98.31 54 ARG B N 1
ATOM 1052 C CA . ARG B 1 54 ? -6.305 4.531 4.207 1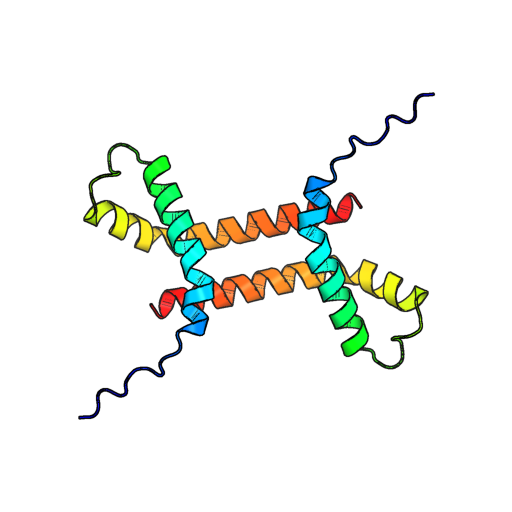 98.31 54 ARG B CA 1
ATOM 1053 C C . ARG B 1 54 ? -6.645 4.832 2.752 1 98.31 54 ARG B C 1
ATOM 1055 O O . ARG B 1 54 ? -6.684 3.926 1.918 1 98.31 54 ARG B O 1
ATOM 1062 N N . PHE B 1 55 ? -6.871 5.98 2.482 1 98.44 55 PHE B N 1
ATOM 1063 C CA . PHE B 1 55 ? -7.195 6.391 1.122 1 98.44 55 PHE B CA 1
ATOM 1064 C C . PHE B 1 55 ? -6.012 6.156 0.19 1 98.44 55 PHE B C 1
ATOM 1066 O O . PHE B 1 55 ? -6.18 5.637 -0.915 1 98.44 55 PHE B O 1
ATOM 1073 N N . LYS B 1 56 ? -4.879 6.566 0.669 1 97.62 56 LYS B N 1
ATOM 1074 C CA . LYS B 1 56 ? -3.668 6.371 -0.124 1 97.62 56 LYS B CA 1
ATOM 1075 C C . LYS B 1 56 ? -3.473 4.902 -0.477 1 97.62 56 LYS B C 1
ATOM 1077 O O . LYS B 1 56 ? -3.146 4.57 -1.619 1 97.62 56 LYS B O 1
ATOM 1082 N N . PHE B 1 57 ? -3.674 3.99 0.44 1 97.25 57 PHE B N 1
ATOM 1083 C CA . PHE B 1 57 ? -3.531 2.559 0.208 1 97.25 57 PHE B CA 1
ATOM 1084 C C . PHE B 1 57 ? -4.602 2.053 -0.75 1 97.25 57 PHE B C 1
ATOM 1086 O O . PHE B 1 57 ? -4.324 1.225 -1.619 1 97.25 57 PHE B O 1
ATOM 1093 N N . LYS B 1 58 ? -5.801 2.496 -0.591 1 98.06 58 LYS B N 1
ATOM 1094 C CA . LYS B 1 58 ? -6.898 2.109 -1.473 1 98.06 58 LYS B CA 1
ATOM 1095 C C . LYS B 1 58 ? -6.609 2.5 -2.918 1 98.06 58 LYS B C 1
ATOM 1097 O O . LYS B 1 58 ? -6.812 1.701 -3.836 1 98.06 58 LYS B O 1
ATOM 1102 N N . VAL B 1 59 ? -6.082 3.668 -3.143 1 97.12 59 VAL B N 1
ATOM 1103 C CA . VAL B 1 59 ? -5.77 4.168 -4.48 1 97.12 59 VAL B CA 1
ATOM 1104 C C . VAL B 1 59 ? -4.629 3.35 -5.082 1 97.12 59 VAL B C 1
ATOM 1106 O O . VAL B 1 59 ? -4.684 2.967 -6.254 1 97.12 59 VAL B O 1
ATOM 1109 N N . ASN B 1 60 ? -3.6 3.115 -4.277 1 95.94 60 ASN B N 1
ATOM 1110 C CA . ASN B 1 60 ? -2.471 2.33 -4.766 1 95.94 60 ASN B CA 1
ATOM 1111 C C . ASN B 1 60 ? -2.893 0.914 -5.145 1 95.94 60 ASN B C 1
ATOM 1113 O O . ASN B 1 60 ? -2.441 0.376 -6.156 1 95.94 60 ASN B O 1
ATOM 1117 N N . LEU B 1 61 ? -3.773 0.313 -4.355 1 97.31 61 LEU B N 1
ATOM 1118 C CA . LEU B 1 61 ? -4.297 -1.012 -4.668 1 97.31 61 LEU B CA 1
ATOM 1119 C C . LEU B 1 61 ? -5.055 -0.998 -5.992 1 97.31 61 LEU B C 1
ATOM 1121 O O . LEU B 1 61 ? -4.82 -1.848 -6.855 1 97.31 61 LEU B O 1
ATOM 1125 N N . ARG B 1 62 ? -5.938 -0.086 -6.18 1 96.69 62 ARG B N 1
ATOM 1126 C CA . ARG B 1 62 ? -6.723 0.024 -7.402 1 96.69 62 ARG B CA 1
ATOM 1127 C C . ARG B 1 62 ? -5.82 0.186 -8.617 1 96.69 62 ARG B C 1
ATOM 1129 O O . ARG B 1 62 ? -6.035 -0.46 -9.648 1 96.69 62 ARG B O 1
ATOM 1136 N N . LYS B 1 63 ? -4.855 1.025 -8.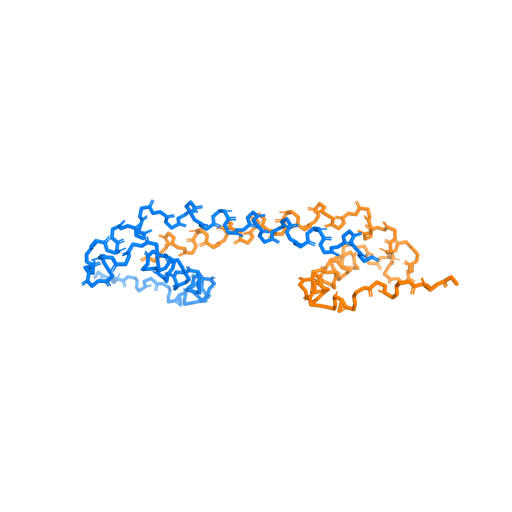484 1 96.25 63 LYS B N 1
ATOM 1137 C CA . LYS B 1 63 ? -3.918 1.246 -9.586 1 96.25 63 LYS B CA 1
ATOM 1138 C C . LYS B 1 63 ? -3.176 -0.039 -9.938 1 96.25 63 LYS B C 1
ATOM 1140 O O . LYS B 1 63 ? -3 -0.354 -11.117 1 96.25 63 LYS B O 1
ATOM 1145 N N . THR B 1 64 ? -2.713 -0.677 -8.891 1 95.81 64 THR B N 1
ATOM 1146 C CA . THR B 1 64 ? -1.971 -1.915 -9.102 1 95.81 64 THR B CA 1
ATOM 1147 C C . THR B 1 64 ? -2.852 -2.971 -9.758 1 95.81 64 THR B C 1
ATOM 1149 O O . THR B 1 64 ? -2.418 -3.658 -10.688 1 95.81 64 THR B O 1
ATOM 1152 N N . ILE B 1 65 ? -4.109 -3.1 -9.344 1 96.44 65 ILE B N 1
ATOM 1153 C CA . ILE B 1 65 ? -5.047 -4.055 -9.93 1 96.44 65 ILE B CA 1
ATOM 1154 C C . ILE B 1 65 ? -5.301 -3.695 -11.391 1 96.44 65 ILE B C 1
ATOM 1156 O O . ILE B 1 65 ? -5.309 -4.57 -12.258 1 96.44 65 ILE B O 1
ATOM 1160 N N . MET B 1 66 ? -5.41 -2.475 -11.664 1 96.5 66 MET B N 1
ATOM 1161 C CA . MET B 1 66 ? -5.652 -2.018 -13.031 1 96.5 66 MET B CA 1
ATOM 1162 C C . MET B 1 66 ? -4.453 -2.326 -13.93 1 96.5 66 MET B C 1
ATOM 1164 O O . MET B 1 66 ? -4.625 -2.736 -15.078 1 96.5 66 MET B O 1
ATOM 1168 N N . ALA B 1 67 ? -3.277 -2.062 -13.398 1 94.81 67 ALA B N 1
ATOM 1169 C CA . ALA B 1 67 ? -2.061 -2.375 -14.141 1 94.81 67 ALA B CA 1
ATOM 1170 C C . ALA B 1 67 ? -1.987 -3.863 -14.477 1 94.81 67 ALA B C 1
ATOM 1172 O O . ALA B 1 67 ? -1.606 -4.238 -15.586 1 94.81 67 ALA B O 1
ATOM 1173 N N . TYR B 1 68 ? -2.346 -4.68 -13.539 1 94 68 TYR B N 1
ATOM 1174 C CA . TYR B 1 68 ? -2.326 -6.129 -13.719 1 94 68 TYR B CA 1
ATOM 1175 C C . TYR B 1 68 ? -3.291 -6.555 -14.82 1 94 68 TYR B C 1
ATOM 1177 O O . TYR B 1 68 ? -2.967 -7.414 -15.641 1 94 68 TYR B O 1
ATOM 1185 N N . GLN B 1 69 ? -4.453 -5.988 -14.867 1 93.31 69 GLN B N 1
ATOM 1186 C CA . GLN B 1 69 ? -5.484 -6.359 -15.836 1 93.31 69 GLN B CA 1
ATOM 1187 C C . GLN B 1 69 ? -5.086 -5.949 -17.25 1 93.31 69 GLN B C 1
ATOM 1189 O O . GLN B 1 69 ? -5.609 -6.488 -18.219 1 93.31 69 GLN B O 1
ATOM 1194 N N . LYS B 1 70 ? -4.117 -5.137 -17.344 1 90.62 70 LYS B N 1
ATOM 1195 C CA . LYS B 1 70 ? -3.672 -4.668 -18.656 1 90.62 70 LYS B CA 1
ATOM 1196 C C . LYS B 1 70 ? -2.59 -5.582 -19.234 1 90.62 70 LYS B C 1
ATOM 1198 O O . LYS B 1 70 ? -2.314 -5.551 -20.438 1 90.62 70 LYS B O 1
ATOM 1203 N N . ILE B 1 71 ? -1.944 -6.316 -18.375 1 82.75 71 ILE B N 1
ATOM 1204 C CA . ILE B 1 71 ? -0.879 -7.203 -18.828 1 82.75 71 ILE B CA 1
ATOM 1205 C C . ILE B 1 71 ? -1.473 -8.539 -19.281 1 82.75 71 ILE B C 1
ATOM 1207 O O . ILE B 1 71 ? -1.029 -9.125 -20.266 1 82.75 71 ILE B O 1
#

Secondary structure (DSSP, 8-state):
----------TTHHHHHHHHHHHHHHHHHH-GGGTT-HHHHHHHHHHHHHHHHHHHHHHHHHHHHHHHHH-/----------HHHHHHHHHHHHHHHHHHHH-GGGTT-HHHHHHHHHHHHHHHHHHHHHHHHHHHHHHHHH-